Protein AF-A0A557SW03-F1 (afdb_monomer_lite)

InterPro domains:
  IPR000644 CBS domain [PF00571] (3-31)
  IPR046342 CBS domain superfamily [SSF54631] (1-35)

Radius of gyration: 14.21 Å; chains: 1; bounding box: 33×28×38 Å

pLDDT: mean 78.89, std 13.01, range [41.78, 97.94]

Sequence (67 aa):
MYEKIIRRIIILEKEKLVGIITDKDIFRSLVNNKELLSTTLGGRLPIPEDKLKEEISHFWFDNTFIN

Foldseek 3Di:
DVVVPDFKDFDDDVNHGDDIDGPLNVVVVCVVDPVNVVVCVVVDDPDDPVVVVVVVVVSCVVVVPPD

Structure (mmCIF, N/CA/C/O backbone):
data_AF-A0A557SW03-F1
#
_entry.id   AF-A0A557SW03-F1
#
loop_
_atom_site.group_PDB
_atom_site.id
_atom_site.type_symbol
_atom_site.label_atom_id
_atom_site.label_alt_id
_atom_site.label_comp_id
_atom_site.label_asym_id
_atom_site.label_entity_id
_atom_site.label_seq_id
_atom_site.pdbx_PDB_ins_code
_atom_site.Cartn_x
_atom_site.Cartn_y
_atom_site.Cartn_z
_atom_site.occupancy
_atom_site.B_iso_or_equiv
_atom_site.auth_seq_id
_atom_site.auth_comp_id
_atom_site.auth_asym_id
_atom_site.auth_atom_id
_atom_site.pdbx_PDB_model_num
ATOM 1 N N . MET A 1 1 ? -5.450 9.366 -3.649 1.00 68.00 1 MET A N 1
ATOM 2 C CA . MET A 1 1 ? -3.991 9.296 -3.420 1.00 68.00 1 MET A CA 1
ATOM 3 C C . MET A 1 1 ? -3.272 10.242 -4.352 1.00 68.00 1 MET A C 1
ATOM 5 O O . MET A 1 1 ? -2.843 11.279 -3.885 1.00 68.00 1 MET A O 1
ATOM 9 N N . TYR A 1 2 ? -3.255 9.960 -5.653 1.00 76.31 2 TYR A N 1
ATOM 10 C CA . TYR A 1 2 ? -2.495 10.723 -6.645 1.00 76.31 2 TYR A CA 1
ATOM 11 C C . TYR A 1 2 ? -2.846 12.220 -6.732 1.00 76.31 2 TYR A C 1
ATOM 13 O O . TYR A 1 2 ? -1.993 13.045 -6.427 1.00 76.31 2 TYR A O 1
ATOM 21 N N . GLU A 1 3 ? -4.101 12.582 -7.032 1.00 83.38 3 GLU A N 1
ATOM 22 C CA . GLU A 1 3 ? -4.510 13.998 -7.170 1.00 83.38 3 GLU A CA 1
ATOM 23 C C . GLU A 1 3 ? -4.279 14.832 -5.903 1.00 83.38 3 GLU A C 1
ATOM 25 O O . GLU A 1 3 ? -4.033 16.030 -5.971 1.00 83.38 3 GLU A O 1
ATOM 30 N N . LYS A 1 4 ? -4.351 14.187 -4.733 1.00 89.81 4 LYS A N 1
ATOM 31 C CA . LYS A 1 4 ? -4.133 14.824 -3.427 1.00 89.81 4 LYS A CA 1
ATOM 32 C C . LYS A 1 4 ? -2.727 14.593 -2.862 1.00 89.81 4 LYS A C 1
ATOM 34 O O . LYS A 1 4 ? -2.471 14.996 -1.737 1.00 89.81 4 LYS A O 1
ATOM 39 N N . ILE A 1 5 ? -1.841 13.919 -3.602 1.00 86.12 5 ILE A N 1
ATOM 40 C CA . ILE A 1 5 ? -0.467 13.571 -3.194 1.00 86.12 5 ILE A CA 1
ATOM 41 C C . ILE A 1 5 ? -0.425 12.842 -1.826 1.00 86.12 5 ILE A C 1
ATOM 43 O O . ILE A 1 5 ? 0.426 13.064 -0.972 1.00 86.12 5 ILE A O 1
ATOM 47 N N . ILE A 1 6 ? -1.377 11.937 -1.599 1.00 91.44 6 ILE A N 1
ATOM 48 C CA . ILE A 1 6 ? -1.491 11.103 -0.394 1.00 91.44 6 ILE A CA 1
ATOM 49 C C . ILE A 1 6 ? -0.980 9.697 -0.717 1.00 91.44 6 ILE A C 1
ATOM 51 O O . ILE A 1 6 ? -1.522 9.069 -1.620 1.00 91.44 6 ILE A O 1
ATOM 55 N N . ARG A 1 7 ? -0.003 9.180 0.044 1.00 89.81 7 ARG A N 1
ATOM 56 C CA . ARG A 1 7 ? 0.585 7.829 -0.141 1.00 89.81 7 ARG A CA 1
ATOM 57 C C . ARG A 1 7 ? 0.012 6.725 0.744 1.00 89.81 7 ARG A C 1
ATOM 59 O O . ARG A 1 7 ? 0.345 5.558 0.571 1.00 89.81 7 ARG A O 1
ATOM 66 N N . ARG A 1 8 ? -0.852 7.071 1.698 1.00 94.50 8 ARG A N 1
ATOM 67 C CA . ARG A 1 8 ? -1.484 6.105 2.602 1.00 94.50 8 ARG A CA 1
ATOM 68 C C . ARG A 1 8 ? -2.896 6.561 2.917 1.00 94.50 8 ARG A C 1
ATOM 70 O O . ARG A 1 8 ? -3.093 7.723 3.262 1.00 94.50 8 ARG A O 1
ATOM 77 N N . ILE A 1 9 ? -3.856 5.659 2.803 1.00 95.19 9 ILE A N 1
ATOM 78 C CA . ILE A 1 9 ? -5.243 5.889 3.199 1.00 95.19 9 ILE A CA 1
ATOM 79 C C . ILE A 1 9 ? -5.556 4.948 4.358 1.00 95.19 9 ILE A C 1
ATOM 81 O O . ILE A 1 9 ? -5.289 3.752 4.272 1.00 95.19 9 ILE A O 1
ATOM 85 N N . ILE A 1 10 ? -6.118 5.489 5.437 1.00 96.31 10 ILE A N 1
ATOM 86 C CA . ILE A 1 10 ? -6.645 4.687 6.544 1.00 96.31 10 ILE A CA 1
ATOM 87 C C . ILE A 1 10 ? -8.024 4.132 6.177 1.00 96.31 10 ILE A C 1
ATOM 89 O O . ILE A 1 10 ? -8.845 4.839 5.595 1.00 96.31 10 ILE A O 1
ATOM 93 N N . ILE A 1 11 ? -8.280 2.874 6.527 1.00 96.94 11 ILE A N 1
ATOM 94 C CA . ILE A 1 11 ? -9.584 2.229 6.370 1.00 96.94 11 ILE A CA 1
ATOM 95 C C . ILE A 1 11 ? -10.250 2.183 7.740 1.00 96.94 11 ILE A C 1
ATOM 97 O O . ILE A 1 11 ? -9.680 1.658 8.702 1.00 96.94 11 ILE A O 1
ATOM 101 N N . LEU A 1 12 ? -11.451 2.751 7.816 1.00 97.94 12 LEU A N 1
ATOM 102 C CA . LEU A 1 12 ? -12.270 2.781 9.020 1.00 97.94 12 LEU A CA 1
ATOM 103 C C . LEU A 1 12 ? -13.507 1.901 8.826 1.00 97.94 12 LEU A C 1
ATOM 105 O O . LEU A 1 12 ? -14.176 1.997 7.800 1.00 97.94 12 LEU A O 1
ATOM 109 N N . GLU A 1 13 ? -13.851 1.104 9.833 1.00 97.69 13 GLU A N 1
ATOM 110 C CA . GLU A 1 13 ? -15.137 0.414 9.929 1.00 97.69 13 GLU A CA 1
ATOM 111 C C . GLU A 1 13 ? -15.833 0.878 11.205 1.00 97.69 1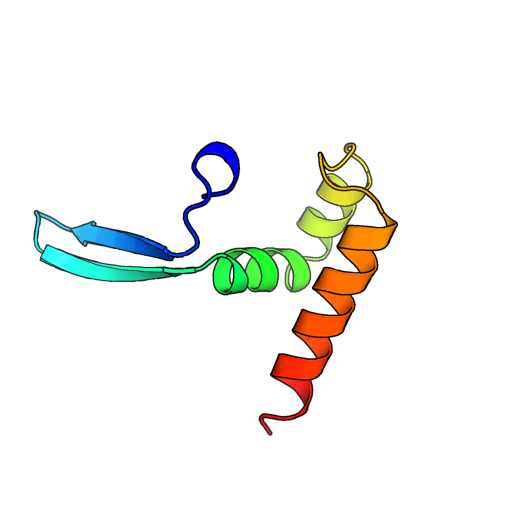3 GLU A C 1
ATOM 113 O O . GLU A 1 13 ? -15.301 0.701 12.299 1.00 97.69 13 GLU A O 1
ATOM 118 N N . LYS A 1 14 ? -17.013 1.501 11.075 1.00 96.56 14 LYS A N 1
ATOM 119 C CA . LYS A 1 14 ? -17.745 2.093 12.214 1.00 96.56 14 LYS A CA 1
ATOM 120 C C . LYS A 1 14 ? -16.831 2.976 13.081 1.00 96.56 14 LYS A C 1
ATOM 122 O O . LYS A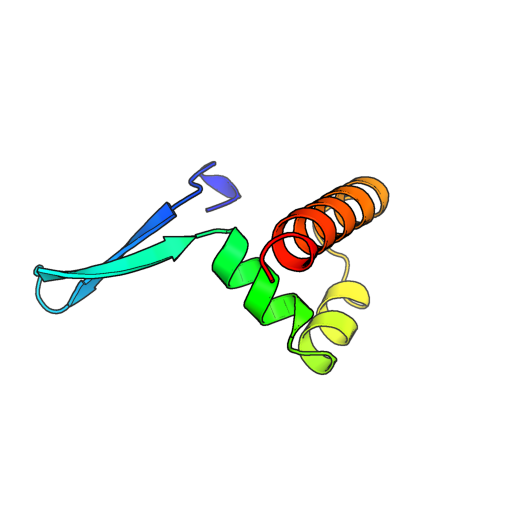 1 14 ? -16.751 2.797 14.290 1.00 96.56 14 LYS A O 1
ATOM 127 N N . GLU A 1 15 ? -16.085 3.867 12.421 1.00 95.69 15 GLU A N 1
ATOM 128 C CA . GLU A 1 15 ? -15.109 4.796 13.025 1.00 95.69 15 GLU A CA 1
ATOM 129 C C . GLU A 1 15 ? -13.881 4.143 13.685 1.00 95.69 15 GLU A C 1
ATOM 131 O O . GLU A 1 15 ? -12.972 4.837 14.138 1.00 95.69 15 GLU A O 1
ATOM 136 N N . LYS A 1 16 ? -13.781 2.811 13.681 1.00 97.50 16 LYS A N 1
ATOM 137 C CA . LYS A 1 16 ? -12.608 2.091 14.171 1.00 97.50 16 LYS A CA 1
ATOM 138 C C . LYS A 1 16 ? -11.591 1.907 13.050 1.00 97.50 16 LYS A C 1
ATOM 140 O O . LYS A 1 16 ? -11.941 1.452 11.965 1.00 97.50 16 LYS A O 1
ATOM 145 N N . LEU A 1 17 ? -10.319 2.198 13.325 1.00 97.12 17 LEU A N 1
ATOM 146 C CA . LEU A 1 17 ? -9.216 1.871 12.419 1.00 97.12 17 LEU A CA 1
ATOM 147 C C . LEU A 1 17 ? -9.103 0.352 12.252 1.00 97.12 17 LEU A C 1
ATOM 149 O O . LEU A 1 17 ? -8.846 -0.359 13.224 1.00 97.12 17 LEU A O 1
ATOM 153 N N . VAL A 1 18 ? -9.272 -0.126 11.019 1.00 97.81 18 VAL A N 1
ATOM 154 C CA . VAL A 1 18 ? -9.198 -1.557 10.677 1.00 97.81 18 VAL A CA 1
ATOM 155 C C . VAL A 1 18 ? -8.098 -1.884 9.672 1.00 97.81 18 VAL A C 1
ATOM 157 O O . VAL A 1 18 ? -7.757 -3.050 9.502 1.00 97.81 18 VAL A O 1
ATOM 160 N N . GLY A 1 19 ? -7.502 -0.880 9.026 1.00 96.94 19 GLY A N 1
ATOM 161 C CA . GLY A 1 19 ? -6.413 -1.124 8.089 1.00 96.94 19 GLY A CA 1
ATOM 162 C C . GLY A 1 19 ? -5.842 0.132 7.452 1.00 96.94 19 GLY A C 1
ATOM 163 O O . GLY A 1 19 ? -6.267 1.256 7.729 1.00 96.94 19 GLY A O 1
ATOM 164 N N . ILE A 1 20 ? -4.860 -0.082 6.583 1.00 96.44 20 ILE A N 1
ATOM 165 C CA . ILE A 1 20 ? -4.198 0.945 5.781 1.00 96.44 20 ILE A CA 1
ATOM 166 C C . ILE A 1 20 ? -4.049 0.387 4.367 1.00 96.44 20 ILE A C 1
ATOM 168 O O . ILE A 1 20 ? -3.685 -0.774 4.207 1.00 96.44 20 ILE A O 1
ATOM 172 N N . ILE A 1 21 ? -4.311 1.217 3.359 1.00 94.94 21 ILE A N 1
ATOM 173 C CA . ILE A 1 21 ? -3.975 0.938 1.960 1.00 94.94 21 ILE A CA 1
ATOM 174 C C . ILE A 1 21 ? -2.912 1.938 1.512 1.00 94.94 21 ILE A C 1
ATOM 176 O O . ILE A 1 21 ? -3.063 3.152 1.689 1.00 94.94 21 ILE A O 1
ATOM 180 N N . THR A 1 22 ? -1.834 1.424 0.932 1.00 92.25 22 THR A N 1
ATOM 181 C CA . THR A 1 22 ? -0.740 2.201 0.346 1.00 92.25 22 THR A CA 1
ATOM 182 C C . THR A 1 22 ? -0.799 2.182 -1.181 1.00 92.25 22 THR A C 1
ATOM 184 O O . THR A 1 22 ? -1.471 1.355 -1.798 1.00 92.25 22 THR A O 1
ATOM 187 N N . ASP A 1 23 ? -0.070 3.099 -1.810 1.00 86.81 23 ASP A N 1
ATOM 188 C CA . ASP A 1 23 ? 0.160 3.102 -3.257 1.00 86.81 23 ASP A CA 1
ATOM 189 C C . ASP A 1 23 ? 0.827 1.798 -3.712 1.00 86.81 23 ASP A C 1
ATOM 191 O O . ASP A 1 23 ? 0.441 1.238 -4.738 1.00 86.81 23 ASP A O 1
ATOM 195 N N . 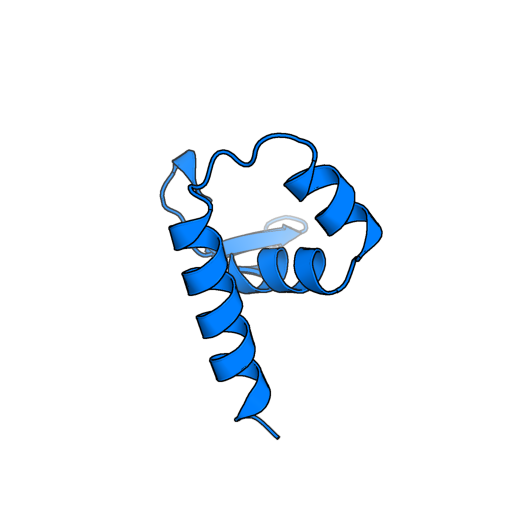LYS A 1 24 ? 1.749 1.262 -2.903 1.00 84.56 24 LYS A N 1
ATOM 196 C CA . LYS A 1 24 ? 2.393 -0.036 -3.135 1.00 84.56 24 LYS A CA 1
ATOM 197 C C . LYS A 1 24 ? 1.401 -1.202 -3.137 1.00 84.56 24 LYS A C 1
ATOM 199 O O . LYS A 1 24 ? 1.558 -2.106 -3.956 1.00 84.56 24 LYS A O 1
ATOM 204 N N . ASP A 1 25 ? 0.376 -1.187 -2.283 1.00 88.88 25 ASP A N 1
ATOM 205 C CA . ASP A 1 25 ? -0.660 -2.235 -2.266 1.00 88.88 25 ASP A CA 1
ATOM 206 C C . ASP A 1 25 ? -1.498 -2.213 -3.550 1.00 88.88 25 ASP A C 1
ATOM 208 O O . ASP A 1 25 ? -1.749 -3.258 -4.156 1.00 88.88 25 ASP A O 1
ATOM 212 N N . ILE A 1 26 ? -1.873 -1.012 -4.009 1.00 85.44 26 ILE A N 1
ATOM 213 C CA . ILE A 1 26 ? -2.597 -0.814 -5.272 1.00 85.44 26 ILE A CA 1
ATOM 214 C C . ILE A 1 26 ? -1.736 -1.284 -6.447 1.00 85.44 26 ILE A C 1
ATOM 216 O O . ILE A 1 26 ? -2.196 -2.057 -7.286 1.00 85.44 26 ILE A O 1
ATOM 220 N N . PHE A 1 27 ? -0.472 -0.864 -6.485 1.00 80.62 27 PHE A N 1
ATOM 221 C CA . PHE A 1 27 ? 0.457 -1.232 -7.546 1.00 80.62 27 PHE A CA 1
ATOM 222 C C . PHE A 1 27 ? 0.714 -2.742 -7.591 1.00 80.62 27 PHE A C 1
ATOM 224 O O . PHE A 1 27 ? 0.669 -3.348 -8.659 1.00 80.62 27 PHE A O 1
ATOM 231 N N . ARG A 1 28 ? 0.893 -3.382 -6.429 1.00 84.25 28 ARG A N 1
ATOM 232 C CA . ARG A 1 28 ? 1.017 -4.841 -6.316 1.00 84.25 28 ARG A CA 1
ATOM 233 C C . ARG A 1 28 ? -0.213 -5.561 -6.859 1.00 84.25 28 ARG A C 1
ATOM 235 O O . ARG A 1 28 ? -0.066 -6.542 -7.581 1.00 84.25 28 ARG A O 1
ATOM 242 N N . SER A 1 29 ? -1.410 -5.080 -6.526 1.00 83.50 29 SER A N 1
ATOM 243 C CA . SER A 1 29 ? -2.667 -5.653 -7.022 1.00 83.50 29 SER A CA 1
ATOM 244 C C . SER A 1 29 ? -2.778 -5.547 -8.546 1.00 83.50 29 SER A C 1
ATOM 246 O O . SER A 1 29 ? -3.130 -6.524 -9.207 1.00 83.50 29 SER A O 1
ATOM 248 N N . LEU A 1 30 ? -2.391 -4.396 -9.110 1.00 79.69 30 LEU A N 1
ATOM 249 C CA . LEU A 1 30 ? -2.331 -4.196 -10.556 1.00 79.69 30 LEU A CA 1
ATOM 250 C C . LEU A 1 30 ? -1.348 -5.178 -11.198 1.00 79.69 30 LEU A C 1
ATOM 252 O O . LEU A 1 30 ? -1.759 -5.955 -12.048 1.00 79.69 30 LEU A O 1
ATOM 256 N N . VAL A 1 31 ? -0.085 -5.216 -10.759 1.00 76.38 31 VAL A N 1
ATOM 257 C CA . VAL A 1 31 ? 0.961 -6.080 -11.348 1.00 76.38 31 VAL A CA 1
ATOM 258 C C . VAL A 1 31 ? 0.638 -7.575 -11.243 1.00 76.38 31 VAL A C 1
ATOM 260 O O . VAL A 1 31 ? 1.002 -8.359 -12.120 1.00 76.38 31 VAL A O 1
ATOM 263 N N . ASN A 1 32 ? -0.094 -7.988 -10.212 1.00 79.38 32 ASN A N 1
ATOM 264 C CA . ASN A 1 32 ? -0.502 -9.382 -10.058 1.00 79.38 32 ASN A CA 1
ATOM 265 C C . ASN A 1 32 ? -1.709 -9.765 -10.931 1.00 79.38 32 ASN A C 1
ATOM 267 O O . ASN A 1 32 ? -1.983 -10.954 -11.097 1.00 79.38 32 ASN A O 1
ATOM 271 N N . ASN A 1 33 ? -2.411 -8.794 -11.524 1.00 80.19 33 ASN A N 1
ATOM 272 C CA . ASN A 1 33 ? -3.562 -9.034 -12.386 1.00 80.19 33 ASN A CA 1
ATOM 273 C C . ASN A 1 33 ? -3.251 -8.673 -13.849 1.00 80.19 33 ASN A C 1
ATOM 275 O O . ASN A 1 33 ? -3.432 -7.541 -14.296 1.00 80.19 33 ASN A O 1
ATOM 279 N N . LYS A 1 34 ? -2.811 -9.678 -14.616 1.00 69.88 34 LYS A N 1
ATOM 280 C CA . LYS A 1 34 ? -2.406 -9.536 -16.027 1.00 69.88 34 LYS A CA 1
ATOM 281 C C . LYS A 1 34 ? -3.482 -8.906 -16.917 1.00 69.88 34 LYS A C 1
ATOM 283 O O . LYS A 1 34 ? -3.139 -8.149 -17.823 1.00 69.88 34 LYS A O 1
ATOM 288 N N . GLU A 1 35 ? -4.756 -9.201 -16.663 1.00 74.19 35 GLU A N 1
ATOM 289 C CA . GLU A 1 35 ? -5.876 -8.640 -17.421 1.00 74.19 35 GLU A CA 1
ATOM 290 C C . GLU A 1 35 ? -5.984 -7.134 -17.162 1.00 74.19 35 GLU A C 1
ATOM 292 O O . GLU A 1 35 ? -5.889 -6.345 -18.103 1.00 74.19 35 GLU A O 1
ATOM 297 N N . LEU A 1 36 ? -6.031 -6.730 -15.887 1.00 70.75 36 LEU A N 1
ATOM 298 C CA . LEU A 1 36 ? -6.081 -5.319 -15.494 1.00 70.75 36 LEU A CA 1
ATOM 299 C C . LEU A 1 36 ? -4.874 -4.530 -16.002 1.00 70.75 36 LEU A C 1
ATOM 301 O O . LEU A 1 36 ? -5.046 -3.404 -16.466 1.00 70.75 36 LEU A O 1
ATOM 305 N N . LEU A 1 37 ? -3.668 -5.104 -15.977 1.00 69.12 37 LEU A N 1
ATOM 306 C CA . LEU A 1 37 ? -2.487 -4.466 -16.567 1.00 69.12 37 LEU A CA 1
ATOM 307 C C . LEU A 1 37 ? -2.655 -4.238 -18.058 1.00 69.12 37 LEU A C 1
ATOM 309 O O . LEU A 1 37 ? -2.396 -3.139 -18.529 1.00 69.12 37 LEU A O 1
ATOM 313 N N . SER A 1 38 ? -3.087 -5.259 -18.799 1.00 65.88 38 SER A N 1
ATOM 314 C CA . SER A 1 38 ? -3.230 -5.164 -20.251 1.00 65.88 38 SER A CA 1
ATOM 315 C C . SER A 1 38 ? -4.271 -4.115 -20.653 1.00 65.88 38 SER A C 1
ATOM 317 O O . SER A 1 38 ? -4.011 -3.301 -21.538 1.00 65.88 38 SER A O 1
ATOM 319 N N . THR A 1 39 ? -5.402 -4.054 -19.942 1.00 69.38 39 THR A N 1
ATOM 320 C CA . THR A 1 39 ? -6.445 -3.042 -20.149 1.00 69.38 39 THR A CA 1
ATOM 321 C C . THR A 1 39 ? -5.949 -1.645 -19.785 1.00 69.38 39 THR A C 1
ATOM 323 O O . THR A 1 39 ? -6.202 -0.692 -20.516 1.00 69.38 39 THR A O 1
ATOM 326 N N . THR A 1 40 ? -5.206 -1.518 -18.685 1.00 67.62 40 THR A N 1
ATOM 327 C CA . THR A 1 40 ? -4.691 -0.227 -18.208 1.00 67.62 40 THR A CA 1
ATOM 328 C C . THR A 1 40 ? -3.548 0.295 -19.089 1.00 67.62 40 THR A C 1
ATOM 330 O O . THR A 1 40 ? -3.470 1.488 -19.353 1.00 67.62 40 THR A O 1
ATOM 333 N N . LEU A 1 41 ? -2.682 -0.582 -19.603 1.00 67.69 41 LEU A N 1
ATOM 334 C CA . LEU A 1 41 ? -1.636 -0.230 -20.570 1.00 67.69 41 LEU A CA 1
ATOM 335 C C . LEU A 1 41 ? -2.229 0.125 -21.941 1.00 67.69 41 LEU A C 1
ATOM 337 O O . LEU A 1 41 ? -1.739 1.037 -22.604 1.00 67.69 41 LEU A O 1
ATOM 341 N N . GLY A 1 42 ? -3.294 -0.571 -22.358 1.00 65.38 42 GLY A N 1
ATOM 342 C CA . GLY A 1 42 ? -4.020 -0.276 -23.597 1.00 65.38 42 GLY A CA 1
ATOM 343 C C . GLY A 1 42 ? -4.838 1.019 -23.533 1.00 65.38 42 GLY A C 1
ATOM 344 O O . GLY A 1 42 ? -4.994 1.708 -24.541 1.00 65.38 42 GLY A O 1
ATOM 345 N N . GLY A 1 43 ? -5.332 1.386 -22.349 1.00 62.22 43 GLY A N 1
ATOM 346 C CA . GLY A 1 43 ? -6.054 2.628 -22.092 1.00 62.22 43 GLY A CA 1
ATOM 347 C C . GLY A 1 43 ? -5.153 3.688 -21.468 1.00 62.22 43 GLY A C 1
ATOM 348 O O . GLY A 1 43 ? -5.164 3.817 -20.255 1.00 62.22 43 GLY A O 1
ATOM 349 N N . ARG A 1 44 ? -4.387 4.427 -22.293 1.00 57.00 44 ARG A N 1
ATOM 350 C CA . ARG A 1 44 ? -3.572 5.620 -21.941 1.00 57.00 44 ARG A CA 1
ATOM 351 C C . ARG A 1 44 ? -3.494 5.911 -20.433 1.00 57.00 44 ARG A C 1
ATOM 353 O O . ARG A 1 44 ? -4.304 6.664 -19.893 1.00 57.00 44 ARG A O 1
ATOM 360 N N . LEU A 1 45 ? -2.486 5.354 -19.770 1.00 63.25 45 LEU A N 1
ATOM 361 C CA . LEU A 1 45 ? -2.146 5.748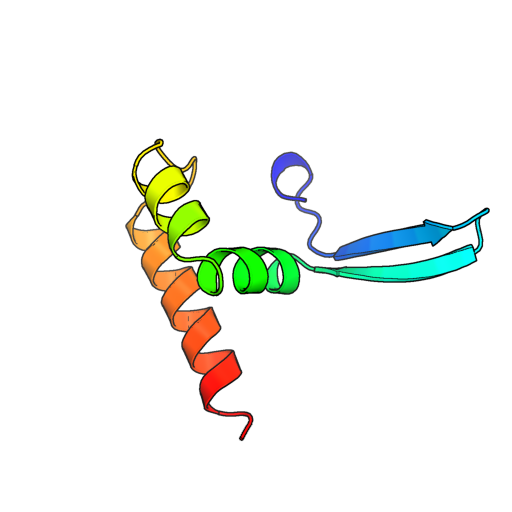 -18.407 1.00 63.25 45 LEU A CA 1
ATOM 362 C C . LEU A 1 45 ? -1.901 7.269 -18.341 1.00 63.25 45 LEU A C 1
ATOM 364 O O . LEU A 1 45 ? -1.228 7.811 -19.220 1.00 63.25 45 LEU A O 1
ATOM 368 N N . PRO A 1 46 ? -2.340 7.968 -17.278 1.00 65.31 46 PRO A N 1
ATOM 369 C CA . PRO A 1 46 ? -1.978 9.368 -17.033 1.00 65.31 46 PRO A CA 1
ATOM 370 C C . PRO A 1 46 ? -0.508 9.529 -16.590 1.00 65.31 46 PRO A C 1
ATOM 372 O O . PRO A 1 46 ? -0.127 10.552 -16.024 1.00 65.31 46 PRO A O 1
ATOM 375 N N . ILE A 1 47 ? 0.320 8.504 -16.797 1.00 67.88 47 ILE A N 1
ATOM 376 C CA . ILE A 1 47 ? 1.693 8.397 -16.318 1.00 67.88 47 ILE A CA 1
ATOM 377 C C . ILE A 1 47 ? 2.582 8.131 -17.541 1.00 67.88 47 ILE A C 1
ATOM 379 O O . ILE A 1 47 ? 2.281 7.198 -18.289 1.00 67.88 47 ILE A O 1
ATOM 383 N N . PRO A 1 48 ? 3.653 8.915 -17.769 1.00 74.06 48 PRO A N 1
ATOM 384 C CA . PRO A 1 48 ? 4.595 8.671 -18.861 1.00 74.06 48 PRO A CA 1
ATOM 385 C C . PRO A 1 48 ? 5.195 7.260 -18.802 1.00 74.06 48 PRO A C 1
ATOM 387 O O . PRO A 1 48 ? 5.475 6.755 -17.714 1.00 74.06 48 PRO A O 1
ATOM 390 N N . GLU A 1 49 ? 5.427 6.643 -19.964 1.00 71.50 49 GLU A N 1
ATOM 391 C CA . GLU A 1 49 ? 5.941 5.268 -20.070 1.00 71.50 49 GLU A CA 1
ATOM 392 C C . GLU A 1 49 ? 7.288 5.087 -19.348 1.00 71.50 49 GLU A C 1
ATOM 394 O O . GLU A 1 49 ? 7.510 4.076 -18.684 1.00 71.50 49 GLU A O 1
ATOM 399 N N . ASP A 1 50 ? 8.160 6.094 -19.409 1.00 76.00 50 ASP A N 1
ATOM 400 C CA . ASP A 1 50 ? 9.481 6.072 -18.768 1.00 76.00 50 ASP A CA 1
ATOM 401 C C . ASP A 1 50 ? 9.354 5.986 -17.245 1.00 76.00 50 ASP A C 1
ATOM 403 O O . ASP A 1 50 ? 9.984 5.153 -16.591 1.00 76.00 50 ASP A O 1
ATOM 407 N N . LYS A 1 51 ? 8.442 6.793 -16.694 1.00 76.12 51 LYS A N 1
ATOM 408 C CA . LYS A 1 51 ? 8.127 6.806 -15.267 1.00 76.12 51 LYS A CA 1
ATOM 409 C C . LYS A 1 51 ? 7.481 5.492 -14.834 1.00 76.12 51 LYS A C 1
ATOM 411 O O . LYS A 1 51 ? 7.744 5.002 -13.743 1.00 76.12 51 LYS A O 1
ATOM 416 N N . LEU A 1 52 ? 6.657 4.891 -15.691 1.00 76.12 52 LEU A N 1
ATOM 417 C CA . LEU A 1 52 ? 6.069 3.585 -15.419 1.00 76.12 52 LEU A CA 1
ATOM 418 C C . LEU A 1 52 ? 7.139 2.488 -15.336 1.00 76.12 52 LEU A C 1
ATOM 420 O O . LEU A 1 52 ? 7.089 1.665 -14.426 1.00 76.12 52 LEU A O 1
ATOM 424 N N . LYS A 1 53 ? 8.108 2.474 -16.258 1.00 75.62 53 LYS A N 1
ATOM 425 C CA . LYS A 1 53 ? 9.221 1.511 -16.224 1.00 75.62 53 LYS A CA 1
ATOM 426 C C . LYS A 1 53 ? 10.054 1.669 -14.957 1.00 75.62 53 LYS A C 1
ATOM 428 O O . LYS A 1 53 ? 10.404 0.661 -14.350 1.00 75.62 53 LYS A O 1
ATOM 433 N N . GLU A 1 54 ? 10.327 2.904 -14.546 1.00 80.62 54 GLU A N 1
ATOM 434 C CA . GLU A 1 54 ? 11.039 3.213 -13.304 1.00 80.62 54 GLU A CA 1
ATOM 435 C C . GLU A 1 54 ? 10.282 2.684 -12.071 1.00 80.62 54 GLU A C 1
ATOM 437 O O . GLU A 1 54 ? 10.847 1.934 -11.278 1.00 80.62 54 GLU A O 1
ATOM 442 N N . GLU A 1 55 ? 8.982 2.968 -11.956 1.00 76.00 55 GLU A N 1
ATOM 443 C CA . GLU A 1 55 ? 8.127 2.507 -10.847 1.00 76.00 55 GLU A CA 1
ATOM 444 C C . GLU A 1 55 ? 7.993 0.973 -10.806 1.00 76.00 55 GLU A C 1
ATOM 446 O O . GLU A 1 55 ? 8.095 0.362 -9.740 1.00 76.00 55 GLU A O 1
ATOM 451 N N . ILE A 1 56 ? 7.823 0.323 -11.967 1.00 77.25 56 ILE A N 1
ATOM 452 C CA . ILE A 1 56 ? 7.813 -1.144 -12.080 1.00 77.25 56 ILE A CA 1
ATOM 453 C C . ILE A 1 56 ? 9.157 -1.710 -11.614 1.00 77.25 56 ILE A C 1
ATOM 455 O O . ILE A 1 56 ? 9.186 -2.628 -10.797 1.00 77.25 56 ILE A O 1
ATOM 459 N N . SER A 1 57 ? 10.263 -1.157 -12.109 1.00 80.00 57 SER A N 1
ATOM 460 C CA . SER A 1 57 ? 11.620 -1.580 -11.764 1.00 80.00 57 SER A CA 1
ATOM 461 C C . SER A 1 57 ? 11.870 -1.486 -10.256 1.00 80.00 57 SER A C 1
ATOM 463 O O . SER A 1 57 ? 12.214 -2.488 -9.627 1.00 80.00 57 SER A O 1
ATOM 465 N 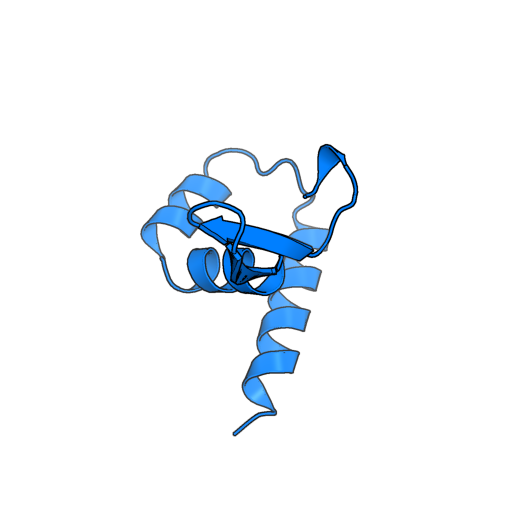N . HIS A 1 58 ? 11.586 -0.330 -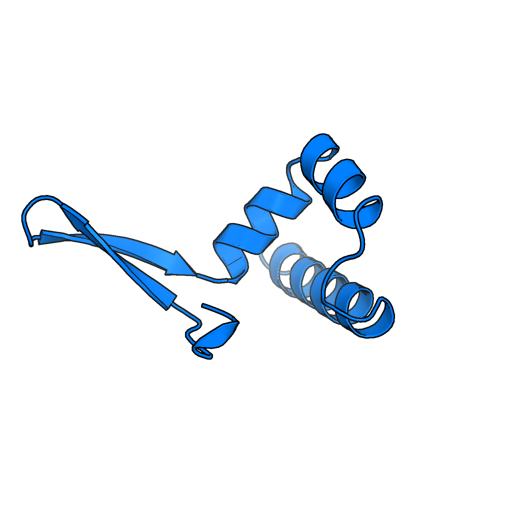9.645 1.00 78.31 58 HIS A N 1
ATOM 466 C CA . HIS A 1 58 ? 11.679 -0.137 -8.196 1.00 78.31 58 HIS A CA 1
ATOM 467 C C . HIS A 1 58 ? 10.820 -1.129 -7.415 1.00 78.31 58 HIS A C 1
ATOM 469 O O . HIS A 1 58 ? 11.295 -1.744 -6.461 1.00 78.31 58 HIS A O 1
ATOM 475 N N . PHE A 1 59 ? 9.574 -1.338 -7.837 1.00 77.38 59 PHE A N 1
ATOM 476 C CA . PHE A 1 59 ? 8.686 -2.292 -7.188 1.00 77.38 59 PHE A CA 1
ATOM 477 C C . PHE A 1 59 ? 9.226 -3.729 -7.216 1.00 77.38 59 PHE A C 1
ATOM 479 O O . PHE A 1 59 ? 9.117 -4.440 -6.211 1.00 77.38 59 PHE A O 1
ATOM 486 N N . TRP A 1 60 ? 9.791 -4.170 -8.346 1.00 72.38 60 TRP A N 1
ATOM 487 C CA . TRP A 1 60 ? 10.391 -5.500 -8.460 1.00 72.38 60 TRP A CA 1
ATOM 488 C C . TRP A 1 60 ? 11.662 -5.612 -7.628 1.00 72.38 60 TRP A C 1
ATOM 490 O O . TRP A 1 60 ? 11.798 -6.597 -6.906 1.00 72.38 60 TRP A O 1
ATOM 500 N N . PHE A 1 61 ? 12.550 -4.615 -7.645 1.00 76.69 61 PHE A N 1
ATOM 501 C CA . PHE A 1 61 ? 13.743 -4.622 -6.795 1.00 76.69 61 PHE A CA 1
ATOM 502 C C . PHE A 1 61 ? 13.370 -4.736 -5.313 1.00 76.69 61 PHE A C 1
ATOM 504 O O . PHE A 1 61 ? 13.810 -5.668 -4.642 1.00 76.69 61 PHE A O 1
ATOM 511 N N . ASP A 1 62 ? 12.466 -3.890 -4.824 1.00 72.50 62 ASP A N 1
ATOM 512 C CA . ASP A 1 62 ? 12.056 -3.882 -3.417 1.00 72.50 62 ASP A CA 1
ATOM 513 C C . ASP A 1 62 ? 11.421 -5.196 -2.941 1.00 72.50 62 ASP A C 1
ATOM 515 O O . ASP A 1 62 ? 11.436 -5.490 -1.748 1.00 72.50 62 ASP A O 1
ATOM 519 N N . ASN A 1 63 ? 10.801 -5.960 -3.843 1.00 66.44 63 ASN A N 1
ATOM 520 C CA . ASN A 1 63 ? 10.123 -7.213 -3.502 1.00 66.44 63 ASN A CA 1
ATOM 521 C C . ASN A 1 63 ? 10.941 -8.469 -3.839 1.00 66.44 63 ASN A C 1
ATOM 523 O O . ASN A 1 63 ? 10.546 -9.551 -3.421 1.00 66.44 63 ASN A O 1
ATOM 527 N N . THR A 1 64 ? 12.053 -8.350 -4.573 1.00 59.81 64 THR A N 1
ATOM 528 C CA . THR A 1 64 ? 12.907 -9.496 -4.947 1.00 59.81 64 THR A CA 1
ATOM 529 C C . THR A 1 64 ? 14.021 -9.741 -3.923 1.00 59.81 64 THR A C 1
ATOM 531 O O . THR A 1 64 ? 14.486 -10.867 -3.793 1.00 59.81 64 THR A O 1
ATOM 534 N N . PHE A 1 65 ? 14.417 -8.724 -3.146 1.00 53.25 65 PHE A N 1
ATOM 535 C CA . PHE A 1 65 ? 15.455 -8.844 -2.105 1.00 53.25 65 PHE A CA 1
ATOM 536 C C . PHE A 1 65 ? 14.913 -9.107 -0.690 1.00 53.25 65 PHE A C 1
ATOM 538 O O . PHE A 1 65 ? 15.675 -9.105 0.273 1.00 53.25 65 PHE A O 1
ATOM 545 N N . ILE A 1 66 ? 13.605 -9.336 -0.557 1.00 49.59 66 ILE A N 1
ATOM 546 C CA . ILE A 1 66 ? 12.969 -9.789 0.685 1.00 49.59 66 ILE A CA 1
ATOM 547 C C . ILE A 1 66 ? 12.534 -11.240 0.464 1.00 49.59 66 ILE A C 1
ATOM 549 O O . ILE A 1 66 ? 11.349 -11.527 0.310 1.00 49.59 66 ILE A O 1
ATOM 553 N N . ASN A 1 67 ? 13.508 -12.139 0.355 1.00 41.78 67 ASN A N 1
ATOM 554 C CA . ASN A 1 67 ? 13.308 -13.582 0.447 1.00 41.78 67 ASN A CA 1
ATOM 555 C C . ASN A 1 67 ? 14.536 -14.209 1.102 1.00 41.78 67 ASN A C 1
ATOM 557 O O . ASN A 1 67 ? 15.651 -13.928 0.607 1.00 41.78 67 ASN A O 1
#

Organism: NCBI:txid2035267

Secondary structure (DSSP, 8-state):
-TTTT-SEEEEEETTEEEEEEEHHHHHHHHHH-HHHHHHHHHS--SS-HHHHHHHHHHHHHHHHS--